Protein AF-A0A2D5VCZ1-F1 (afdb_monomer_lite)

Secondary structure (DSSP, 8-state):
-EE--EEE---PPPSSSS----EEESS-HHHHHHHHHHT---S-----SS--HHHHHHHHHHTT---EE-

Structure (mmCIF, N/CA/C/O backbone):
data_AF-A0A2D5VCZ1-F1
#
_entry.id   AF-A0A2D5VCZ1-F1
#
loop_
_atom_site.group_PDB
_atom_site.id
_atom_site.type_symbol
_atom_site.label_atom_id
_atom_site.label_alt_id
_atom_site.label_comp_id
_atom_site.label_asym_id
_atom_site.label_entity_id
_atom_site.label_seq_id
_atom_site.pdbx_PDB_ins_code
_atom_site.Cartn_x
_atom_site.Cartn_y
_atom_site.Cartn_z
_atom_site.occupancy
_atom_site.B_iso_or_equiv
_atom_site.auth_seq_id
_atom_site.auth_comp_id
_atom_site.auth_asym_id
_atom_site.auth_atom_id
_atom_site.pdbx_PDB_model_num
ATOM 1 N N . MET A 1 1 ? -6.807 -0.313 9.745 1.00 94.81 1 MET A N 1
ATOM 2 C CA . MET A 1 1 ? -6.504 -0.687 8.346 1.00 94.81 1 MET A CA 1
ATOM 3 C C . MET A 1 1 ? -5.959 0.539 7.648 1.00 94.81 1 MET A C 1
ATOM 5 O O . MET A 1 1 ? -6.437 1.627 7.925 1.00 94.81 1 MET A O 1
ATOM 9 N N . ILE A 1 2 ? -4.971 0.368 6.776 1.00 96.12 2 ILE A N 1
ATOM 10 C CA . ILE A 1 2 ? -4.328 1.468 6.051 1.00 96.12 2 ILE A CA 1
ATOM 11 C C . ILE A 1 2 ? -4.390 1.104 4.572 1.00 96.12 2 ILE A C 1
ATOM 13 O O . ILE A 1 2 ? -4.057 -0.027 4.208 1.00 96.12 2 ILE A O 1
ATOM 17 N N . VAL A 1 3 ? -4.870 2.020 3.737 1.00 95.62 3 VAL A N 1
ATOM 18 C CA . VAL A 1 3 ? -5.054 1.790 2.301 1.00 95.62 3 VAL A CA 1
ATOM 19 C C . VAL A 1 3 ? -4.442 2.941 1.526 1.00 95.62 3 VAL A C 1
ATOM 21 O O . VAL A 1 3 ? -4.805 4.088 1.752 1.00 95.62 3 VAL A O 1
ATOM 24 N N . ALA A 1 4 ? -3.579 2.612 0.573 1.00 94.75 4 ALA A N 1
ATOM 25 C CA . ALA A 1 4 ? -3.028 3.545 -0.397 1.00 94.75 4 ALA A CA 1
ATOM 26 C C . ALA A 1 4 ? -3.396 3.099 -1.815 1.00 94.75 4 ALA A C 1
ATOM 28 O O . ALA A 1 4 ? -3.571 1.904 -2.077 1.00 94.75 4 ALA A O 1
ATOM 29 N N . THR A 1 5 ? -3.500 4.054 -2.735 1.00 93.81 5 THR A N 1
ATOM 30 C CA . THR A 1 5 ? -3.657 3.782 -4.169 1.00 93.81 5 THR A CA 1
ATOM 31 C C . THR A 1 5 ? -2.443 4.284 -4.930 1.00 93.81 5 THR A C 1
ATOM 33 O O . THR A 1 5 ? -1.954 5.375 -4.661 1.00 93.81 5 THR A O 1
ATOM 36 N N . ALA A 1 6 ? -1.990 3.498 -5.900 1.00 94.44 6 ALA A N 1
ATOM 37 C CA . ALA A 1 6 ? -0.885 3.849 -6.774 1.00 94.44 6 ALA A CA 1
ATOM 38 C C . ALA A 1 6 ? -1.184 3.378 -8.198 1.00 94.44 6 ALA A C 1
ATOM 40 O O . ALA A 1 6 ? -1.966 2.441 -8.402 1.00 94.44 6 ALA A O 1
ATOM 41 N N . MET A 1 7 ? -0.551 4.014 -9.174 1.00 95.56 7 MET A N 1
ATOM 42 C CA . MET A 1 7 ? -0.607 3.602 -10.571 1.00 95.56 7 MET A CA 1
ATOM 43 C C . MET A 1 7 ? 0.598 2.728 -10.885 1.00 95.56 7 MET A C 1
ATOM 45 O O . MET A 1 7 ? 1.727 3.123 -10.622 1.00 95.56 7 MET A O 1
ATOM 49 N N . ALA A 1 8 ? 0.377 1.543 -11.454 1.00 94.25 8 ALA A N 1
ATOM 50 C CA . ALA A 1 8 ? 1.470 0.777 -12.040 1.00 94.25 8 ALA A CA 1
ATOM 51 C C . ALA A 1 8 ? 1.978 1.509 -13.287 1.00 94.25 8 ALA A C 1
ATOM 53 O O . ALA A 1 8 ? 1.177 1.916 -14.133 1.00 94.25 8 ALA A O 1
ATOM 54 N N . VAL A 1 9 ? 3.292 1.658 -13.395 1.00 95.56 9 VAL A N 1
ATOM 55 C CA . VAL A 1 9 ? 3.949 2.335 -14.517 1.00 95.56 9 VAL A CA 1
ATOM 56 C C . VAL A 1 9 ? 5.005 1.426 -15.131 1.00 95.56 9 VAL A C 1
ATOM 58 O O . VAL A 1 9 ? 5.468 0.471 -14.504 1.00 95.56 9 VAL A O 1
ATOM 61 N N . GLU A 1 10 ? 5.378 1.701 -16.377 1.00 94.56 10 GLU A N 1
ATOM 62 C CA . GLU A 1 10 ? 6.551 1.067 -16.971 1.00 94.56 10 GLU A CA 1
ATOM 63 C C . GLU A 1 10 ? 7.822 1.571 -16.278 1.00 94.56 10 GLU A C 1
ATOM 65 O O . GLU A 1 10 ? 7.918 2.737 -15.894 1.00 94.56 10 GLU A O 1
ATOM 70 N N . GLY A 1 11 ? 8.811 0.695 -16.126 1.00 90.94 11 GLY A N 1
ATOM 71 C CA . GLY A 1 11 ? 10.095 1.057 -15.545 1.00 90.94 11 GLY A CA 1
ATOM 72 C C . GLY A 1 11 ? 11.169 0.023 -15.840 1.00 90.94 11 GLY A C 1
ATOM 73 O O . GLY A 1 11 ? 10.911 -1.030 -16.429 1.00 90.94 11 GLY A O 1
ATOM 74 N N . GLU A 1 12 ? 12.397 0.343 -15.452 1.00 91.44 12 GLU A N 1
ATOM 75 C CA . GLU A 1 12 ? 13.557 -0.486 -15.761 1.00 91.44 12 GLU A CA 1
ATOM 76 C C . GLU A 1 12 ? 13.476 -1.847 -15.061 1.00 91.44 12 GLU A C 1
ATOM 78 O O . GLU A 1 12 ? 13.082 -1.966 -13.900 1.00 91.44 12 GLU A O 1
ATOM 83 N N . THR A 1 13 ? 13.883 -2.903 -15.758 1.00 89.62 13 THR A N 1
ATOM 84 C CA . THR A 1 13 ? 14.123 -4.185 -15.094 1.00 89.62 13 THR A CA 1
ATOM 85 C C . THR A 1 13 ? 15.528 -4.162 -14.517 1.00 89.62 13 THR A C 1
ATOM 87 O O . THR A 1 13 ? 16.503 -4.038 -15.254 1.00 89.62 13 THR A O 1
ATOM 90 N N . TYR A 1 14 ? 15.627 -4.278 -13.198 1.00 88.00 14 TYR A N 1
ATOM 91 C CA . TYR A 1 14 ? 16.912 -4.363 -12.518 1.00 88.00 14 TYR A CA 1
ATOM 92 C C . TYR A 1 14 ? 17.499 -5.774 -12.602 1.00 88.00 14 TYR A C 1
ATOM 94 O O . TYR A 1 14 ? 16.757 -6.756 -12.576 1.00 88.00 14 TYR A O 1
ATOM 102 N N . ASP A 1 15 ? 18.831 -5.871 -12.627 1.00 92.62 15 ASP A N 1
ATOM 103 C CA . ASP A 1 15 ? 19.563 -7.136 -12.478 1.00 92.62 15 ASP A CA 1
ATOM 104 C C . ASP A 1 15 ? 19.542 -7.589 -11.009 1.00 92.62 15 ASP A C 1
ATOM 106 O O . ASP A 1 15 ? 20.519 -7.498 -10.264 1.00 92.62 15 ASP A O 1
ATOM 110 N N . VAL A 1 16 ? 18.354 -7.981 -10.555 1.00 89.31 16 VAL A N 1
ATOM 111 C CA . VAL A 1 16 ? 18.094 -8.486 -9.209 1.00 89.31 16 VAL A CA 1
ATOM 112 C C . VAL A 1 16 ? 17.279 -9.769 -9.294 1.00 89.31 16 VAL A C 1
ATOM 114 O O . VAL A 1 16 ? 16.533 -10.003 -10.239 1.00 89.31 16 VAL A O 1
ATOM 117 N N . ILE A 1 17 ? 17.403 -10.616 -8.274 1.00 92.19 17 ILE A N 1
ATOM 118 C CA . ILE A 1 17 ? 16.834 -11.974 -8.281 1.00 92.19 17 ILE A CA 1
ATOM 119 C C . ILE A 1 17 ? 15.295 -11.964 -8.137 1.00 92.19 17 ILE A C 1
ATOM 121 O O . ILE A 1 17 ? 14.635 -12.962 -8.421 1.00 92.19 17 ILE A O 1
ATOM 125 N N . ASN A 1 18 ? 14.706 -10.837 -7.725 1.00 90.94 18 ASN A N 1
ATOM 126 C CA . ASN A 1 18 ? 13.279 -10.722 -7.430 1.00 90.94 18 ASN A CA 1
ATOM 127 C C . ASN A 1 18 ? 12.530 -9.875 -8.463 1.00 90.94 18 ASN A C 1
ATOM 129 O O . ASN A 1 18 ? 13.048 -8.891 -8.986 1.00 90.94 18 ASN A O 1
ATOM 133 N N . HIS A 1 19 ? 11.262 -10.224 -8.686 1.00 88.44 19 HIS A N 1
ATOM 134 C CA . HIS A 1 19 ? 10.341 -9.396 -9.458 1.00 88.44 19 HIS A CA 1
ATOM 135 C C . HIS A 1 19 ? 10.091 -8.074 -8.726 1.00 88.44 19 HIS A C 1
ATOM 137 O O . HIS A 1 19 ? 9.814 -8.075 -7.526 1.00 88.44 19 HIS A O 1
ATOM 143 N N . ASN A 1 20 ? 10.138 -6.965 -9.463 1.00 91.06 20 ASN A N 1
ATOM 144 C CA . ASN A 1 20 ? 9.806 -5.638 -8.952 1.00 91.06 20 ASN A CA 1
ATOM 145 C C . ASN A 1 20 ? 8.628 -5.067 -9.736 1.00 91.06 20 ASN A C 1
ATOM 147 O O . ASN A 1 20 ? 8.386 -5.438 -10.883 1.00 91.06 20 ASN A O 1
ATOM 151 N N . THR A 1 21 ? 7.888 -4.160 -9.112 1.00 91.06 21 THR A N 1
ATOM 152 C CA . THR A 1 21 ? 6.808 -3.415 -9.759 1.00 91.06 21 THR A CA 1
ATOM 153 C C . THR A 1 21 ? 7.062 -1.938 -9.545 1.00 91.06 21 THR A C 1
ATOM 155 O O . THR A 1 21 ? 7.250 -1.501 -8.411 1.00 91.06 21 THR A O 1
ATOM 158 N N . TRP A 1 22 ? 7.072 -1.185 -10.638 1.00 94.06 22 TRP A N 1
ATOM 159 C CA . TRP A 1 22 ? 7.161 0.263 -10.590 1.00 94.06 22 TRP A CA 1
ATOM 160 C C . TRP A 1 22 ? 5.781 0.848 -10.362 1.00 94.06 22 TRP A C 1
ATOM 162 O O . TRP A 1 22 ? 4.813 0.464 -11.025 1.00 94.06 22 TRP A O 1
ATOM 172 N N . ILE A 1 23 ? 5.700 1.764 -9.404 1.00 94.50 23 ILE A N 1
ATOM 173 C CA . ILE A 1 23 ? 4.465 2.455 -9.073 1.00 94.50 23 ILE A CA 1
ATOM 174 C C . ILE A 1 23 ? 4.704 3.957 -8.990 1.00 94.50 23 ILE A C 1
ATOM 176 O O . ILE A 1 23 ? 5.754 4.406 -8.534 1.00 94.50 23 ILE A O 1
ATOM 180 N N . GLU A 1 24 ? 3.698 4.713 -9.398 1.00 95.00 24 GLU A N 1
ATOM 181 C CA . GLU A 1 24 ? 3.585 6.144 -9.168 1.00 95.00 24 GLU A CA 1
ATOM 182 C C . GLU A 1 24 ? 2.519 6.385 -8.094 1.00 95.00 24 GLU A C 1
ATOM 184 O O . GLU A 1 24 ? 1.402 5.859 -8.163 1.00 95.00 24 GLU A O 1
ATOM 189 N N . LEU A 1 25 ? 2.892 7.145 -7.069 1.00 93.50 25 LEU A N 1
ATOM 190 C CA . LEU A 1 25 ? 2.006 7.550 -5.984 1.00 93.50 25 LEU A CA 1
ATOM 191 C C . LEU A 1 25 ? 1.308 8.856 -6.372 1.00 93.50 25 LEU A C 1
ATOM 193 O O . LEU A 1 25 ? 1.873 9.671 -7.094 1.00 93.50 25 LEU A O 1
ATOM 197 N N . SER A 1 26 ? 0.081 9.063 -5.892 1.00 85.75 26 SER A N 1
ATOM 198 C CA . SER A 1 26 ? -0.642 10.320 -6.137 1.00 85.75 26 SER A CA 1
ATOM 199 C C . SER A 1 26 ? -0.023 11.516 -5.414 1.00 85.75 26 SER A C 1
ATOM 201 O O . SER A 1 26 ? -0.172 12.647 -5.869 1.00 85.75 26 SER A O 1
ATOM 203 N N . ASP A 1 27 ? 0.641 11.25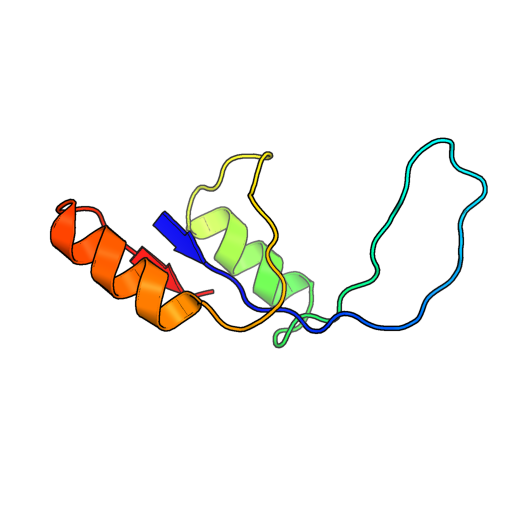3 -4.289 1.00 91.06 27 ASP A N 1
ATOM 204 C CA . ASP A 1 27 ? 1.368 12.241 -3.503 1.00 91.06 27 ASP A CA 1
ATOM 205 C C . ASP A 1 27 ? 2.858 12.211 -3.860 1.00 91.06 27 ASP A C 1
ATOM 207 O O . ASP A 1 27 ? 3.404 11.168 -4.233 1.00 91.06 27 ASP A O 1
ATOM 211 N N . ASP A 1 28 ? 3.543 13.335 -3.637 1.00 94.62 28 ASP A N 1
ATOM 212 C CA . ASP A 1 28 ? 5.004 13.362 -3.633 1.00 94.62 28 ASP A CA 1
ATOM 213 C C . ASP A 1 28 ? 5.549 12.310 -2.655 1.00 94.62 28 ASP A C 1
ATOM 215 O O . ASP A 1 28 ? 5.059 12.175 -1.531 1.00 94.62 28 ASP A O 1
ATOM 219 N N . ILE A 1 29 ? 6.610 11.596 -3.052 1.00 94.19 29 ILE A N 1
ATOM 220 C CA . ILE A 1 29 ? 7.183 10.491 -2.262 1.00 94.19 29 ILE A CA 1
ATOM 221 C C . ILE A 1 29 ? 7.408 10.859 -0.779 1.00 94.19 29 ILE A C 1
ATOM 223 O O . ILE A 1 29 ? 7.008 10.072 0.083 1.00 94.19 29 ILE A O 1
ATOM 227 N N . PRO A 1 30 ? 7.995 12.024 -0.428 1.00 96.06 30 PRO A N 1
ATOM 228 C CA . PRO A 1 30 ? 8.176 12.398 0.975 1.00 96.06 30 PRO A CA 1
ATOM 229 C C . PRO A 1 30 ? 6.854 12.565 1.733 1.00 96.06 30 PRO A C 1
ATOM 231 O O . PRO A 1 30 ? 6.751 12.117 2.872 1.00 96.06 30 PRO A O 1
ATOM 234 N N . VAL A 1 31 ? 5.842 13.159 1.094 1.00 95.81 31 VAL A N 1
ATOM 235 C CA . VAL A 1 31 ? 4.512 13.382 1.683 1.00 95.81 31 VAL A CA 1
ATOM 236 C C . VAL A 1 31 ? 3.802 12.053 1.908 1.00 95.81 31 VAL A C 1
ATOM 238 O O . VAL A 1 31 ? 3.254 11.817 2.986 1.00 95.81 31 VAL A O 1
ATOM 241 N N . PHE A 1 32 ? 3.870 11.153 0.924 1.00 95.44 32 PHE A N 1
ATOM 242 C CA . PHE A 1 32 ? 3.313 9.814 1.059 1.00 95.44 32 PHE A CA 1
ATOM 243 C C . PHE A 1 32 ? 3.930 9.074 2.245 1.00 95.44 32 PHE A C 1
ATOM 245 O O . PHE A 1 32 ? 3.202 8.547 3.083 1.00 95.44 32 PHE A O 1
ATOM 252 N N . PHE A 1 33 ? 5.264 9.044 2.342 1.00 94.62 33 PHE A N 1
ATOM 253 C CA . PHE A 1 33 ? 5.935 8.323 3.421 1.00 94.62 33 PHE A CA 1
ATOM 254 C C . PHE A 1 33 ? 5.703 8.954 4.790 1.00 94.62 33 PHE A C 1
ATOM 256 O O . PHE A 1 33 ? 5.565 8.216 5.763 1.00 94.62 33 PHE A O 1
ATOM 263 N N . GLU A 1 34 ? 5.608 10.281 4.886 1.00 95.88 34 GLU A N 1
ATOM 264 C CA . GLU A 1 34 ? 5.230 10.945 6.134 1.00 95.88 34 GLU A CA 1
ATOM 265 C C . GLU A 1 34 ? 3.854 10.464 6.611 1.00 95.88 34 GLU A C 1
ATOM 267 O O . GLU A 1 34 ? 3.738 9.954 7.727 1.00 95.88 34 GLU A O 1
ATOM 272 N N . ARG A 1 35 ? 2.834 10.528 5.748 1.00 95.31 35 ARG A N 1
ATOM 273 C CA . ARG A 1 35 ? 1.476 10.058 6.070 1.00 95.31 35 ARG A CA 1
ATOM 274 C C . ARG A 1 35 ? 1.459 8.559 6.373 1.00 95.31 35 ARG A C 1
ATOM 276 O O . ARG A 1 35 ? 0.874 8.143 7.370 1.00 95.31 35 ARG A O 1
ATOM 283 N N . TRP A 1 36 ? 2.150 7.760 5.554 1.00 94.50 36 TRP A N 1
ATOM 284 C CA . TRP A 1 36 ? 2.276 6.314 5.735 1.00 94.50 36 TRP A CA 1
ATOM 285 C C . TRP A 1 36 ? 2.861 5.992 7.103 1.00 94.50 36 TRP A C 1
ATOM 287 O O . TRP A 1 36 ? 2.259 5.221 7.830 1.00 94.50 36 TRP A O 1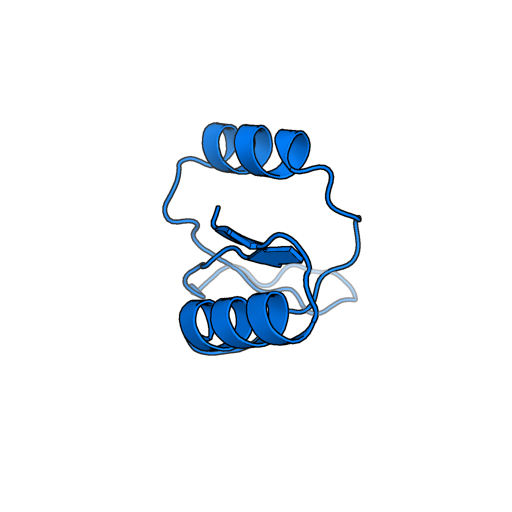
ATOM 297 N N . PHE A 1 37 ? 3.969 6.608 7.515 1.00 95.19 37 PHE A N 1
ATOM 298 C CA . PHE A 1 37 ? 4.572 6.318 8.818 1.00 95.19 37 PHE A CA 1
ATOM 299 C C . PHE A 1 37 ? 3.725 6.787 10.002 1.00 95.19 37 PHE A C 1
ATOM 301 O O . PHE A 1 37 ? 3.673 6.076 11.007 1.00 95.19 37 PHE A O 1
ATOM 308 N N . GLN A 1 38 ? 3.038 7.928 9.888 1.00 96.06 38 GLN A N 1
ATOM 309 C CA . GLN A 1 38 ? 2.136 8.408 10.943 1.00 96.06 38 GLN A CA 1
ATOM 310 C C . GLN A 1 38 ? 0.965 7.448 11.196 1.00 96.06 38 GLN A C 1
ATOM 312 O O . GLN A 1 38 ? 0.555 7.284 12.342 1.00 96.06 38 GLN A O 1
ATOM 317 N N . ALA A 1 39 ? 0.494 6.744 10.163 1.00 95.31 39 ALA A N 1
ATOM 318 C CA . ALA A 1 39 ? -0.556 5.733 10.289 1.00 95.31 39 ALA A CA 1
ATOM 319 C C . ALA A 1 39 ? -0.097 4.428 10.982 1.00 95.31 39 ALA A C 1
ATOM 321 O O . ALA A 1 39 ? -0.908 3.538 11.236 1.00 95.31 39 ALA A O 1
ATOM 322 N N . GLY A 1 40 ? 1.199 4.274 11.290 1.00 94.62 40 GLY A N 1
ATOM 323 C CA . GLY A 1 40 ? 1.755 3.102 11.983 1.00 94.62 40 GLY A CA 1
ATOM 324 C C . GLY A 1 40 ? 1.659 1.746 11.246 1.00 94.62 40 GLY A C 1
ATOM 325 O O . GLY A 1 40 ? 1.245 0.757 11.857 1.00 94.62 40 GLY A O 1
ATOM 326 N N . PRO A 1 41 ? 2.029 1.638 9.957 1.00 94.25 41 PRO A N 1
ATOM 327 C CA . PRO A 1 41 ? 1.931 0.418 9.165 1.00 94.25 41 PRO 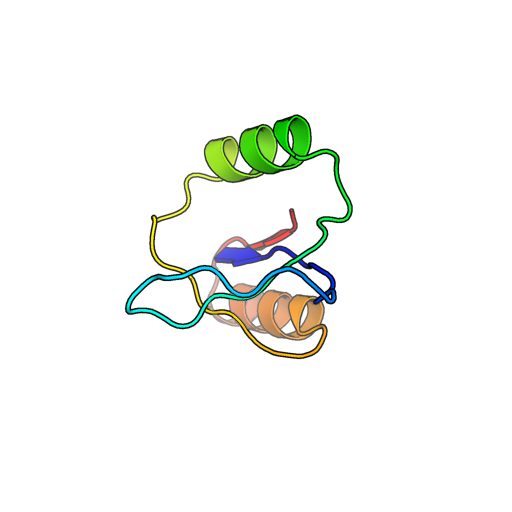A CA 1
ATOM 328 C C . PRO A 1 41 ? 3.026 -0.593 9.511 1.00 94.25 41 PRO A C 1
ATOM 330 O O . PRO A 1 41 ? 4.112 -0.258 9.985 1.00 94.25 41 PRO A O 1
ATOM 333 N N . GLY A 1 42 ? 2.765 -1.860 9.185 1.00 92.62 42 GLY A N 1
ATOM 334 C CA . GLY A 1 42 ? 3.813 -2.874 9.093 1.00 92.62 42 GLY A CA 1
ATOM 335 C C . GLY A 1 42 ? 4.654 -2.726 7.817 1.00 92.62 42 GLY A C 1
ATOM 336 O O . GLY A 1 42 ? 4.298 -1.997 6.895 1.00 92.62 42 GLY A O 1
ATOM 337 N N . HIS A 1 43 ? 5.759 -3.474 7.735 1.00 93.25 43 HIS A N 1
ATOM 338 C CA . HIS A 1 43 ? 6.577 -3.549 6.514 1.00 93.25 43 HIS A CA 1
ATOM 339 C C . HIS A 1 43 ? 5.953 -4.446 5.431 1.00 93.25 43 HIS A C 1
ATOM 341 O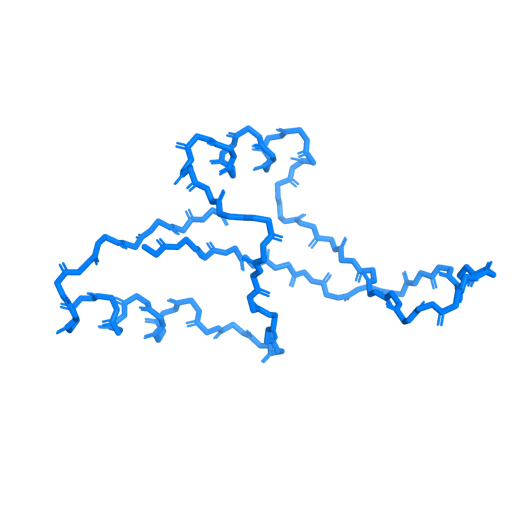 O . HIS A 1 43 ? 6.245 -4.286 4.251 1.00 93.25 43 HIS A O 1
ATOM 347 N N . HIS A 1 44 ? 5.097 -5.395 5.823 1.00 96.38 44 HIS A N 1
ATOM 348 C CA . HIS A 1 44 ? 4.321 -6.213 4.897 1.00 96.38 44 HIS A CA 1
ATOM 349 C C . HIS A 1 44 ? 2.975 -5.561 4.595 1.00 96.38 44 HIS A C 1
ATOM 351 O O . HIS A 1 44 ? 2.275 -5.104 5.499 1.00 96.38 44 HIS A O 1
ATOM 357 N N . PHE A 1 45 ? 2.587 -5.597 3.325 1.00 94.62 45 PHE A N 1
ATOM 358 C CA . PHE A 1 45 ? 1.295 -5.132 2.839 1.00 94.62 45 PHE A CA 1
ATOM 359 C C . PHE A 1 45 ? 0.833 -5.995 1.661 1.00 94.62 45 PHE A C 1
ATOM 361 O O . PHE A 1 45 ? 1.629 -6.686 1.025 1.00 94.62 45 PHE A O 1
ATOM 368 N N . ALA A 1 46 ? -0.472 -5.976 1.390 1.00 95.19 46 ALA A N 1
ATOM 369 C CA . ALA A 1 46 ? -1.057 -6.651 0.239 1.00 95.19 46 ALA A CA 1
ATOM 370 C C . ALA A 1 46 ? -1.235 -5.652 -0.911 1.00 95.19 46 ALA A C 1
ATOM 372 O O . ALA A 1 46 ? -1.781 -4.569 -0.709 1.00 95.19 46 ALA A O 1
ATOM 373 N N . ILE A 1 47 ? -0.810 -6.036 -2.114 1.00 93.50 47 ILE A N 1
ATOM 374 C CA . ILE A 1 47 ? -0.999 -5.254 -3.341 1.00 93.50 47 ILE A CA 1
ATOM 375 C C . ILE A 1 47 ? -2.055 -5.957 -4.193 1.00 93.50 47 ILE A C 1
ATOM 377 O O . ILE A 1 47 ? -1.982 -7.168 -4.406 1.00 93.50 47 ILE A O 1
ATOM 381 N N . ALA A 1 48 ? -3.031 -5.202 -4.691 1.00 94.19 48 ALA A N 1
ATOM 382 C CA . ALA A 1 48 ? -4.060 -5.697 -5.597 1.00 94.19 48 ALA A CA 1
ATOM 383 C C . ALA A 1 48 ? -4.186 -4.775 -6.813 1.00 94.19 48 ALA A C 1
ATOM 385 O O . ALA A 1 48 ? -4.026 -3.563 -6.703 1.00 94.19 48 ALA A O 1
ATOM 386 N N . CYS A 1 49 ? -4.507 -5.352 -7.971 1.00 94.31 49 CYS A N 1
ATOM 387 C CA . CYS A 1 49 ? -4.818 -4.574 -9.166 1.00 94.31 49 CYS A CA 1
A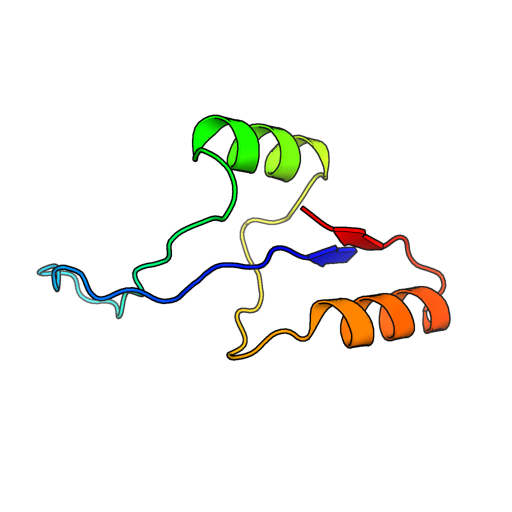TOM 388 C C . CYS A 1 49 ? -6.261 -4.042 -9.100 1.00 94.31 49 CYS A C 1
ATOM 390 O O . CYS A 1 49 ? -7.201 -4.797 -8.826 1.00 94.31 49 CYS A O 1
ATOM 392 N N . GLY A 1 50 ? -6.427 -2.751 -9.401 1.00 93.44 50 GLY A N 1
ATOM 393 C CA . GLY A 1 50 ? -7.701 -2.025 -9.358 1.00 93.44 50 GLY A CA 1
ATOM 394 C C . GLY A 1 50 ? -7.951 -1.285 -8.038 1.00 93.44 50 GLY A C 1
ATOM 395 O O . GLY A 1 50 ? -7.344 -1.589 -7.014 1.00 93.44 50 GLY A O 1
ATOM 396 N N . ASP A 1 51 ? -8.861 -0.307 -8.058 1.00 93.69 51 ASP A N 1
ATOM 397 C CA . ASP A 1 51 ? -9.238 0.451 -6.858 1.00 93.69 51 ASP A CA 1
ATOM 398 C C . ASP A 1 51 ? -10.249 -0.334 -6.007 1.00 93.69 51 ASP A C 1
ATOM 400 O O . ASP A 1 51 ? -11.436 -0.445 -6.332 1.00 93.69 51 ASP A O 1
ATOM 404 N N . HIS A 1 52 ? -9.764 -0.871 -4.887 1.00 95.75 52 HIS A N 1
ATOM 405 C CA . HIS A 1 52 ? -10.581 -1.564 -3.886 1.00 95.75 52 HIS A CA 1
ATOM 406 C C . HIS A 1 52 ? -10.784 -0.743 -2.609 1.00 95.75 52 HIS A C 1
ATOM 408 O O . HIS A 1 52 ? -11.387 -1.256 -1.662 1.00 95.75 52 HIS A O 1
ATOM 414 N N . ALA A 1 53 ? -10.348 0.522 -2.561 1.00 94.88 53 ALA A N 1
ATOM 415 C CA . ALA A 1 53 ? -10.331 1.319 -1.333 1.00 94.88 53 ALA A CA 1
ATOM 416 C C . ALA A 1 53 ? -11.722 1.438 -0.698 1.00 94.88 53 ALA A C 1
ATOM 418 O O . ALA A 1 53 ?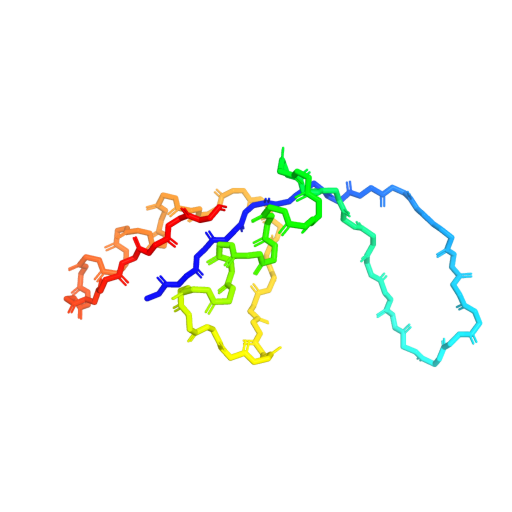 -11.882 1.251 0.507 1.00 94.88 53 ALA A O 1
ATOM 419 N N . ARG A 1 54 ? -12.761 1.641 -1.520 1.00 95.88 54 ARG A N 1
ATOM 420 C CA . ARG A 1 54 ? -14.153 1.672 -1.041 1.00 95.88 54 ARG A CA 1
ATOM 421 C C . ARG A 1 54 ? -14.581 0.348 -0.401 1.00 95.88 54 ARG A C 1
ATOM 423 O O . ARG A 1 54 ? -15.251 0.355 0.627 1.00 95.88 54 ARG A O 1
ATOM 430 N N . ARG A 1 55 ? -14.246 -0.786 -1.023 1.00 97.31 55 ARG A N 1
ATOM 431 C CA . ARG A 1 55 ? -14.637 -2.115 -0.524 1.00 97.31 55 ARG A CA 1
ATOM 432 C C . ARG A 1 55 ? -13.907 -2.446 0.775 1.00 97.31 55 ARG A C 1
ATOM 434 O O . ARG A 1 55 ? -14.529 -2.980 1.687 1.00 97.31 55 ARG A O 1
ATOM 441 N N . ILE A 1 56 ? -12.630 -2.078 0.874 1.00 97.00 56 ILE A N 1
ATOM 442 C CA . ILE A 1 56 ? -11.838 -2.235 2.098 1.00 97.00 56 ILE A CA 1
ATOM 443 C C . ILE A 1 56 ? -12.400 -1.351 3.219 1.00 97.00 56 ILE A C 1
ATOM 445 O O . ILE A 1 56 ? -12.548 -1.830 4.336 1.00 97.00 56 ILE A O 1
ATOM 449 N N . GLY A 1 57 ? -12.809 -0.113 2.921 1.00 97.69 57 GLY A N 1
ATOM 450 C CA . GLY A 1 57 ? -13.470 0.755 3.903 1.00 97.69 57 GLY A CA 1
ATOM 451 C C . GLY A 1 57 ? -14.768 0.156 4.462 1.00 97.69 57 GLY A C 1
ATOM 452 O O . GLY A 1 57 ? -14.988 0.186 5.670 1.00 97.69 57 GLY A O 1
ATOM 453 N N . ILE A 1 58 ? -15.594 -0.461 3.607 1.00 98.12 58 ILE A N 1
ATOM 454 C CA . ILE A 1 58 ? -16.797 -1.191 4.052 1.00 98.12 58 ILE A CA 1
ATOM 455 C C . ILE A 1 58 ? -16.412 -2.381 4.942 1.00 98.12 58 ILE A C 1
ATOM 457 O O . ILE A 1 58 ? -17.024 -2.586 5.986 1.00 98.12 58 ILE A O 1
ATOM 461 N N . LEU A 1 59 ? -15.393 -3.156 4.558 1.00 98.19 59 LEU A N 1
ATOM 462 C CA . LEU A 1 59 ? -14.919 -4.286 5.359 1.00 98.19 59 LEU A CA 1
ATOM 463 C C . LEU A 1 59 ? -14.424 -3.838 6.742 1.00 98.19 59 LEU A C 1
ATOM 465 O O . LEU A 1 59 ? -14.773 -4.459 7.740 1.00 98.19 59 LEU A O 1
ATOM 469 N N . ALA A 1 60 ? -13.648 -2.757 6.808 1.00 98.00 60 ALA A N 1
ATOM 470 C CA . ALA A 1 60 ? -13.161 -2.198 8.063 1.00 98.00 60 ALA A CA 1
ATOM 471 C C . ALA A 1 60 ? -14.316 -1.774 8.981 1.00 98.00 60 ALA A C 1
ATOM 473 O O . ALA A 1 60 ? -14.322 -2.124 10.159 1.00 98.00 60 ALA A O 1
ATOM 474 N N . GLN A 1 61 ? -15.345 -1.131 8.416 1.00 98.12 61 GLN A N 1
ATOM 475 C CA . GLN A 1 61 ? -16.567 -0.788 9.143 1.00 98.12 61 GLN A CA 1
ATOM 476 C C . GLN A 1 61 ? -17.290 -2.031 9.683 1.00 98.12 61 GLN A C 1
ATOM 478 O O . GLN A 1 61 ? -17.742 -2.030 10.823 1.00 98.12 61 GLN A O 1
ATOM 483 N N . MET A 1 62 ? -17.397 -3.101 8.889 1.00 98.56 62 MET A N 1
ATOM 484 C CA . MET A 1 62 ? -18.024 -4.356 9.329 1.00 98.56 62 MET A CA 1
ATOM 485 C C . MET A 1 62 ? -17.242 -5.057 10.447 1.00 98.56 62 MET A C 1
ATOM 487 O O . MET A 1 62 ? -17.832 -5.804 11.224 1.00 98.56 62 MET A O 1
ATOM 491 N N . LEU A 1 63 ? -15.927 -4.846 10.502 1.00 98.44 63 LEU A N 1
ATOM 492 C CA . LEU A 1 63 ? -15.026 -5.433 11.493 1.00 98.44 63 LEU A CA 1
ATOM 493 C C . LEU A 1 63 ? -14.797 -4.536 12.717 1.00 98.44 63 LEU A C 1
ATOM 495 O O . LEU A 1 63 ? -14.043 -4.937 13.598 1.00 98.44 63 LEU A O 1
ATOM 499 N N . ASP A 1 64 ? -15.427 -3.359 12.769 1.00 97.94 64 ASP A N 1
ATOM 500 C CA . ASP A 1 64 ? -15.236 -2.349 13.819 1.00 97.94 64 ASP A CA 1
ATOM 501 C C . ASP A 1 64 ? -13.757 -1.966 14.022 1.00 97.94 64 ASP A C 1
ATOM 503 O O . ASP A 1 64 ? -13.237 -1.892 15.134 1.00 97.94 64 ASP A O 1
ATOM 507 N N . VAL A 1 65 ? -13.047 -1.756 12.909 1.00 97.31 65 VAL A N 1
ATOM 508 C CA . VAL A 1 65 ? -11.662 -1.268 12.907 1.00 97.31 65 VAL A CA 1
ATOM 509 C C . VAL A 1 65 ? -11.544 0.010 12.090 1.00 97.31 65 VAL A C 1
ATOM 511 O O . VAL A 1 65 ? -12.211 0.184 11.070 1.00 97.31 65 VAL A O 1
ATOM 514 N N . GLU A 1 66 ? -10.644 0.898 12.505 1.00 95.81 66 GLU A N 1
ATOM 515 C CA . GLU A 1 66 ? -10.368 2.131 11.768 1.00 95.81 66 GLU A CA 1
ATOM 516 C C . GLU A 1 66 ? -9.832 1.828 10.361 1.00 95.81 66 GLU A C 1
ATOM 518 O O . GLU A 1 66 ? -9.139 0.829 10.142 1.00 95.81 66 GLU A O 1
ATOM 523 N N . CYS A 1 67 ? -10.137 2.693 9.393 1.00 96.31 67 CYS A N 1
ATOM 524 C CA . CYS A 1 67 ? -9.612 2.614 8.033 1.00 96.31 67 CYS A CA 1
ATOM 525 C C . CYS A 1 67 ? -9.097 3.977 7.591 1.00 96.31 67 CYS A C 1
ATOM 527 O O . CYS A 1 67 ? -9.884 4.868 7.276 1.00 96.31 67 CYS A O 1
ATOM 529 N N . GLU A 1 68 ? -7.780 4.115 7.525 1.00 95.50 68 GLU A N 1
ATOM 530 C CA . GLU A 1 68 ? -7.124 5.317 7.037 1.00 95.50 68 GLU A CA 1
ATOM 531 C C . GLU A 1 68 ? -6.806 5.169 5.548 1.00 95.50 68 GLU A C 1
ATOM 533 O O . GLU A 1 68 ? -6.218 4.172 5.117 1.00 95.50 68 GLU A O 1
ATOM 538 N N . LYS A 1 69 ? -7.235 6.153 4.753 1.00 93.75 69 LYS A N 1
ATOM 539 C CA . LYS A 1 69 ? -6.879 6.249 3.339 1.00 93.75 69 LYS A CA 1
ATOM 540 C C . LYS A 1 69 ? -5.751 7.260 3.189 1.00 93.75 69 LYS A C 1
ATOM 542 O O . LYS A 1 69 ? -5.923 8.429 3.541 1.00 93.75 69 LYS A O 1
ATOM 547 N N . ILE A 1 70 ? -4.635 6.790 2.651 1.00 91.50 70 ILE A N 1
ATOM 548 C CA . ILE A 1 70 ? -3.441 7.583 2.380 1.00 91.50 70 ILE A CA 1
ATOM 549 C C . ILE A 1 70 ? -3.433 7.940 0.905 1.00 91.50 70 ILE A C 1
ATOM 551 O O . ILE A 1 70 ? -3.470 7.010 0.067 1.00 91.50 70 ILE A O 1
#

Sequence (70 aa):
MIVATAMAVEGETYDVINHNTWIELSDDIPVFFERWFQAGPGHHFAIACGDHARRIGILAQMLDVECEKI

pLDDT: mean 94.4, std 2.57, range [85.75, 98.56]

Radius of gyration: 13.93 Å; chains: 1; bounding box: 38×25×31 Å

Foldseek 3Di:
DEDFDWDFDDDDDDPDPDDDTDTHGPDDPVVVVVVVVVVPDDPDDDDDPDDCLVVVCVVCVVVVHDYHYD